Protein AF-W2R696-F1 (afdb_monomer_lite)

Sequence (99 aa):
MFLGINVEVSQWNTEGTACSLLIYDNPLTEFVELPPSAYGVLWYSNVLCGVLRGALEMVQMRVEAQFVKDVLQGDEVSEIRLELKGMIEEAMGDEYKED

pLDDT: mean 93.39, std 11.3, range [57.84, 98.81]

Secondary structure (DSSP, 8-state):
--S----EEE---TTSSEEEEEES--GGGTT----GGGTTT--TTTHHHHHHHHHHHTTTEEEEEEEEE-GGGT-SSEEEEEEEEEEPP----GGG---

InterPro domains:
  IPR007194 Transport protein particle (TRAPP) component [PF04051] (1-82)
  IPR016721 Bet3 family [PTHR13048] (1-92)
  IPR024096 NO signalling/Golgi transport ligand-binding domain superfamily [SSF111126] (1-87)

Organism: Phytophthora nicotianae (strain INRA-310) (NCBI:txid761204)

Radius of gyration: 17.43 Å; chains: 1; bounding box: 41×40×53 Å

Foldseek 3Di:
DPFPFDWDWADADPVNFKIKTWGQDGPQCVVPADDPVCAPPDPPVCVVQVVVQVVCVVVQWHKGWDWPDDVNNVDNITMIMIGTPDGHDDPPDPVPPDD

Structure (mmCIF, N/CA/C/O backbone):
data_AF-W2R696-F1
#
_entry.id   AF-W2R696-F1
#
loop_
_atom_site.group_PDB
_atom_site.id
_atom_site.type_symbol
_atom_site.label_atom_id
_atom_site.label_alt_id
_atom_site.label_comp_id
_atom_site.label_asym_id
_atom_site.label_entity_id
_atom_site.label_seq_id
_atom_site.pdbx_PDB_ins_code
_atom_site.Cartn_x
_atom_site.Cartn_y
_atom_site.Cartn_z
_atom_site.occupancy
_atom_site.B_iso_or_equiv
_atom_site.auth_seq_id
_atom_site.auth_comp_id
_atom_site.auth_asym_id
_atom_site.auth_atom_id
_atom_site.pdbx_PDB_model_num
ATOM 1 N N . MET A 1 1 ? -11.993 9.597 -7.659 1.00 82.25 1 MET A N 1
ATOM 2 C CA . MET A 1 1 ? -10.969 8.559 -7.400 1.00 82.25 1 MET A CA 1
ATOM 3 C C . MET A 1 1 ? -9.698 8.966 -8.143 1.00 82.25 1 MET A C 1
ATOM 5 O O . MET A 1 1 ? -9.844 9.553 -9.206 1.00 82.25 1 MET A O 1
ATOM 9 N N . PHE A 1 2 ? -8.500 8.751 -7.584 1.00 94.75 2 PHE A N 1
ATOM 10 C CA . PHE A 1 2 ? -7.280 9.458 -8.025 1.00 94.75 2 PHE A CA 1
ATOM 11 C C . PHE A 1 2 ? -6.505 8.804 -9.180 1.00 94.75 2 PHE A C 1
ATOM 13 O O . PHE A 1 2 ? -6.112 9.513 -10.096 1.00 94.75 2 PHE A O 1
ATOM 20 N N . LEU A 1 3 ? -6.279 7.485 -9.141 1.00 95.50 3 LEU A N 1
ATOM 21 C CA . LEU A 1 3 ? -5.363 6.802 -10.075 1.00 95.50 3 LEU A CA 1
ATOM 22 C C . LEU A 1 3 ? -6.060 6.013 -11.193 1.00 95.50 3 LEU A C 1
ATOM 24 O O . LEU A 1 3 ? -5.391 5.528 -12.091 1.00 95.50 3 LEU A O 1
ATOM 28 N N . GLY A 1 4 ? -7.389 5.867 -11.150 1.00 95.56 4 GLY A N 1
ATOM 29 C CA . GLY A 1 4 ? -8.137 5.132 -12.182 1.00 95.56 4 GLY A CA 1
ATOM 30 C C . GLY A 1 4 ? -7.905 3.614 -12.201 1.00 95.56 4 GLY A C 1
ATOM 31 O O . GLY A 1 4 ? -8.228 2.977 -13.196 1.00 95.56 4 GLY A O 1
ATOM 32 N N . ILE A 1 5 ? -7.373 3.043 -11.117 1.00 94.62 5 ILE A N 1
ATOM 33 C CA . ILE A 1 5 ? -7.035 1.617 -10.998 1.00 94.62 5 ILE A CA 1
ATOM 34 C C . ILE A 1 5 ? -8.051 0.851 -10.148 1.00 94.62 5 ILE A C 1
ATOM 36 O O . ILE A 1 5 ? -8.716 1.428 -9.285 1.00 94.62 5 ILE A O 1
ATOM 40 N N . ASN A 1 6 ? -8.104 -0.467 -10.347 1.00 95.06 6 ASN A N 1
ATOM 41 C CA . ASN A 1 6 ? -8.761 -1.391 -9.428 1.00 95.06 6 ASN A CA 1
ATOM 42 C C . ASN A 1 6 ? -7.709 -2.042 -8.527 1.00 95.06 6 ASN A C 1
ATOM 44 O O . ASN A 1 6 ? -6.658 -2.465 -9.002 1.00 95.06 6 ASN A O 1
ATOM 48 N N . VAL A 1 7 ? -8.011 -2.128 -7.235 1.00 96.94 7 VAL A N 1
ATOM 49 C CA . VAL A 1 7 ? -7.149 -2.744 -6.221 1.00 96.94 7 VAL A CA 1
ATOM 50 C C . VAL A 1 7 ? -7.908 -3.906 -5.601 1.00 96.94 7 VAL A C 1
ATOM 52 O O . VAL A 1 7 ? -9.081 -3.762 -5.252 1.00 96.94 7 VAL A O 1
ATOM 55 N N . GLU A 1 8 ? -7.247 -5.049 -5.456 1.00 98.25 8 GLU A N 1
ATOM 56 C CA . GLU A 1 8 ? -7.805 -6.195 -4.741 1.00 98.25 8 GLU A CA 1
ATOM 57 C C . GLU A 1 8 ? -7.401 -6.133 -3.265 1.00 98.25 8 GLU A C 1
ATOM 59 O O . GLU A 1 8 ? -6.240 -5.894 -2.935 1.00 98.25 8 GLU A O 1
ATOM 64 N N . VAL A 1 9 ? -8.359 -6.362 -2.367 1.00 98.38 9 VAL A N 1
ATOM 65 C CA . VAL A 1 9 ? -8.107 -6.454 -0.925 1.00 98.38 9 VAL A CA 1
ATOM 66 C C . VAL A 1 9 ? -8.110 -7.920 -0.520 1.00 98.38 9 VAL A C 1
ATOM 68 O O . VAL A 1 9 ? -9.115 -8.610 -0.689 1.00 98.38 9 VAL A O 1
ATOM 71 N N . SER A 1 10 ? -7.004 -8.394 0.042 1.00 97.94 10 SER A N 1
ATOM 72 C CA . SER A 1 10 ? -6.828 -9.800 0.409 1.00 97.94 10 SER A CA 1
ATOM 73 C C . SER A 1 10 ? -6.026 -9.958 1.707 1.00 97.94 10 SER A C 1
ATOM 75 O O . SER A 1 10 ? -5.725 -8.983 2.396 1.00 97.94 10 SER A O 1
ATOM 77 N N . GLN A 1 11 ? -5.712 -11.207 2.067 1.00 97.62 11 GLN A N 1
ATOM 78 C CA . GLN A 1 11 ? -4.800 -11.563 3.164 1.00 97.62 11 GLN A CA 1
ATOM 79 C C . GLN A 1 11 ? -5.115 -10.886 4.511 1.00 97.62 11 GLN A C 1
ATOM 81 O O . GLN A 1 11 ? -4.220 -10.396 5.209 1.00 97.62 11 GLN A O 1
ATOM 86 N N . TRP A 1 12 ? -6.392 -10.857 4.891 1.00 98.50 12 TRP A N 1
ATOM 87 C CA . TRP A 1 12 ? -6.792 -10.377 6.210 1.00 98.50 12 TRP A CA 1
ATOM 88 C C . TRP A 1 12 ? -6.149 -11.212 7.320 1.00 98.50 12 TRP A C 1
ATOM 90 O O . TRP A 1 12 ? -6.085 -12.439 7.222 1.00 98.50 12 TRP A O 1
ATOM 100 N N . ASN A 1 13 ? -5.675 -10.556 8.380 1.00 97.94 13 ASN A N 1
ATOM 101 C CA . ASN A 1 13 ? -5.332 -11.265 9.610 1.00 97.94 13 ASN A CA 1
ATOM 102 C C . ASN A 1 13 ? -6.596 -11.721 10.353 1.00 97.94 13 ASN A C 1
ATOM 104 O O . ASN A 1 13 ? -7.702 -11.243 10.099 1.00 97.94 13 ASN A O 1
ATOM 108 N N . THR A 1 14 ? -6.417 -12.634 11.306 1.00 97.94 14 THR A N 1
ATOM 109 C CA . THR A 1 14 ? -7.506 -13.188 12.122 1.00 97.94 14 THR A CA 1
ATOM 110 C C . THR A 1 14 ? -8.267 -12.106 12.888 1.00 97.94 14 THR A C 1
ATOM 112 O O . THR A 1 14 ? -9.477 -12.208 13.063 1.00 97.94 14 THR A O 1
ATOM 115 N N . GLU A 1 15 ? -7.569 -11.057 13.328 1.00 97.44 15 GLU A N 1
ATOM 116 C CA . GLU A 1 15 ? -8.137 -9.953 14.103 1.00 97.44 15 GLU A CA 1
ATOM 117 C C . GLU A 1 15 ? -8.907 -8.940 13.238 1.00 97.44 15 GLU A C 1
ATOM 119 O O . GLU A 1 15 ? -9.572 -8.060 13.779 1.00 97.44 15 GLU A O 1
ATOM 124 N N . GLY A 1 16 ? -8.819 -9.034 11.905 1.00 97.31 16 GLY A N 1
ATOM 125 C CA . GLY A 1 16 ? -9.460 -8.093 10.982 1.00 97.31 16 GLY A CA 1
ATOM 126 C C . GLY A 1 16 ? -8.876 -6.676 11.025 1.00 97.31 16 GLY A C 1
ATOM 127 O O . GLY A 1 16 ? -9.511 -5.735 10.557 1.00 97.31 16 GLY A O 1
ATOM 128 N N . THR A 1 17 ? -7.684 -6.504 11.597 1.00 98.06 17 THR A N 1
ATOM 129 C CA . THR A 1 17 ? -7.002 -5.209 11.731 1.00 98.06 17 THR A CA 1
ATOM 130 C C . THR A 1 17 ? -5.990 -4.949 10.624 1.00 98.06 17 THR A C 1
ATOM 132 O O . THR A 1 17 ? -5.564 -3.811 10.464 1.00 98.06 17 THR A O 1
ATOM 135 N N . ALA A 1 18 ? -5.602 -5.960 9.847 1.00 98.56 18 ALA A N 1
ATOM 136 C CA . ALA A 1 18 ? -4.616 -5.833 8.786 1.00 98.56 18 ALA A CA 1
ATOM 137 C C . ALA A 1 18 ? -5.037 -6.580 7.522 1.00 98.56 18 ALA A C 1
ATOM 139 O O . ALA A 1 18 ? -5.513 -7.711 7.600 1.00 98.56 18 ALA A O 1
ATOM 140 N N . CYS A 1 19 ? -4.787 -5.981 6.363 1.00 98.69 19 CYS A N 1
ATOM 141 C CA . CYS A 1 19 ? -5.034 -6.563 5.047 1.00 98.69 19 CYS A CA 1
ATOM 142 C C . CYS A 1 19 ? -3.934 -6.169 4.056 1.00 98.69 19 CYS A C 1
ATOM 144 O O . CYS A 1 19 ? -3.117 -5.286 4.328 1.00 98.69 19 CYS A O 1
ATOM 146 N N . SER A 1 20 ? -3.909 -6.834 2.906 1.00 98.69 20 SER A N 1
ATOM 147 C CA . SER A 1 20 ? -3.020 -6.501 1.797 1.00 98.69 20 SER A CA 1
ATOM 148 C C . SER A 1 20 ? -3.817 -5.883 0.651 1.00 98.69 20 SER A C 1
ATOM 150 O O . SER A 1 20 ? -4.857 -6.406 0.245 1.00 98.69 20 SER A O 1
ATOM 152 N N . LEU A 1 21 ? -3.314 -4.765 0.133 1.00 98.56 21 LEU A N 1
ATOM 153 C CA . LEU A 1 21 ? -3.798 -4.095 -1.067 1.00 98.56 21 LEU A CA 1
ATOM 154 C C . LEU A 1 21 ? -2.923 -4.537 -2.242 1.00 98.56 21 LEU A C 1
ATOM 156 O O . LEU A 1 21 ? -1.747 -4.174 -2.302 1.00 98.56 21 LEU A O 1
ATOM 160 N N . LEU A 1 22 ? -3.489 -5.324 -3.153 1.00 98.56 22 LEU A N 1
ATOM 161 C CA . LEU A 1 22 ? -2.808 -5.828 -4.342 1.00 98.56 22 LEU A CA 1
ATOM 162 C C . LEU A 1 22 ? -3.085 -4.909 -5.531 1.00 98.56 22 LEU A C 1
ATOM 164 O O . LEU A 1 22 ? -4.238 -4.690 -5.917 1.00 98.56 22 LEU A O 1
ATOM 168 N N . ILE A 1 23 ? -2.012 -4.371 -6.102 1.00 98.00 23 ILE A N 1
ATOM 169 C CA . ILE A 1 23 ? -2.034 -3.431 -7.218 1.00 98.00 23 ILE A CA 1
ATOM 170 C C . ILE A 1 23 ? -1.387 -4.117 -8.421 1.00 98.00 23 ILE A C 1
ATOM 172 O O . ILE A 1 23 ? -0.164 -4.210 -8.513 1.00 98.00 23 ILE A O 1
ATOM 176 N N . TYR A 1 24 ? -2.227 -4.605 -9.333 1.00 96.88 24 TYR A N 1
ATOM 177 C CA . TYR A 1 24 ? -1.789 -5.302 -10.548 1.00 96.88 24 TYR A CA 1
ATOM 178 C C . TYR A 1 24 ? -1.302 -4.355 -11.643 1.00 96.88 24 TYR A C 1
ATOM 180 O O . TYR A 1 24 ? -0.421 -4.710 -12.417 1.00 96.88 24 TYR A O 1
ATOM 188 N N . ASP A 1 25 ? -1.881 -3.159 -11.703 1.00 95.44 25 ASP A N 1
ATOM 189 C CA . ASP A 1 25 ? -1.533 -2.137 -12.681 1.00 95.44 25 ASP A CA 1
ATOM 190 C C . ASP A 1 25 ? -1.328 -0.814 -11.944 1.00 95.44 25 ASP A C 1
ATOM 192 O O . ASP A 1 25 ? -2.277 -0.224 -11.421 1.00 95.44 25 ASP A O 1
ATOM 196 N N . ASN A 1 26 ? -0.066 -0.402 -11.814 1.00 96.06 26 ASN A N 1
ATOM 197 C CA . ASN A 1 26 ? 0.314 0.836 -11.150 1.00 96.06 26 ASN A CA 1
ATOM 198 C C . ASN A 1 26 ? 0.790 1.857 -12.199 1.00 96.06 26 ASN A C 1
ATOM 200 O O . ASN A 1 26 ? 1.924 1.757 -12.674 1.00 96.06 26 ASN A O 1
ATOM 204 N N . PRO A 1 27 ? -0.006 2.896 -12.514 1.00 96.94 27 PRO A N 1
ATOM 205 C CA . PRO A 1 27 ? 0.353 3.870 -13.545 1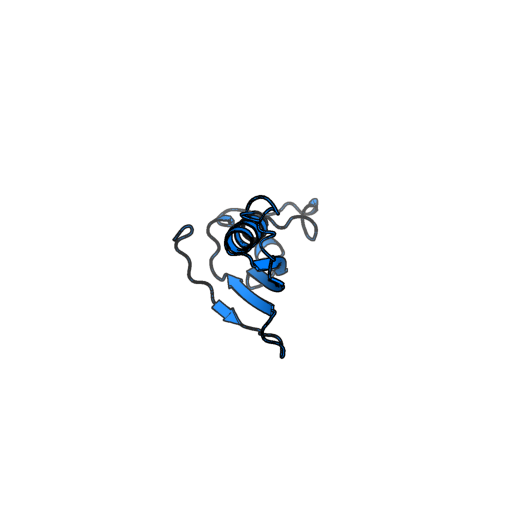.00 96.94 27 PRO A CA 1
ATOM 206 C C . PRO A 1 27 ? 1.586 4.701 -13.168 1.00 96.94 27 PRO A C 1
ATOM 208 O O . PRO A 1 27 ? 2.221 5.295 -14.031 1.00 96.94 27 PRO A O 1
ATOM 211 N N . LEU A 1 28 ? 1.955 4.756 -11.881 1.00 96.81 28 LEU A N 1
ATOM 212 C CA . LEU A 1 28 ? 3.137 5.494 -11.435 1.00 96.81 28 LEU A CA 1
ATOM 213 C C . LEU A 1 28 ? 4.444 4.795 -11.815 1.00 96.81 28 LEU A C 1
ATOM 215 O O . LEU A 1 28 ? 5.481 5.446 -11.844 1.00 96.81 28 LEU A O 1
ATOM 219 N N . THR A 1 29 ? 4.411 3.487 -12.070 1.00 96.50 29 THR A N 1
ATOM 220 C CA . THR A 1 29 ? 5.599 2.702 -12.432 1.00 96.50 29 THR A CA 1
ATOM 221 C C . THR A 1 29 ? 5.721 2.489 -13.938 1.00 96.50 29 THR A C 1
ATOM 223 O O . THR A 1 29 ? 6.665 1.845 -14.391 1.00 96.50 29 THR A O 1
ATOM 226 N N . GLU A 1 30 ? 4.789 3.025 -14.730 1.00 95.12 30 GLU A N 1
ATOM 227 C CA . GLU A 1 30 ? 4.833 2.928 -16.186 1.00 95.12 30 GLU A CA 1
ATOM 228 C C . GLU A 1 30 ? 6.105 3.606 -16.722 1.00 95.12 30 GLU A C 1
ATOM 230 O O . GLU A 1 30 ? 6.397 4.761 -16.409 1.00 95.12 30 GLU A O 1
ATOM 235 N N . PHE A 1 31 ? 6.883 2.867 -17.518 1.00 95.94 31 PHE A N 1
ATOM 236 C CA . PHE A 1 31 ? 8.178 3.301 -18.065 1.00 95.94 31 PHE A CA 1
ATOM 237 C C . PHE A 1 31 ? 9.268 3.617 -17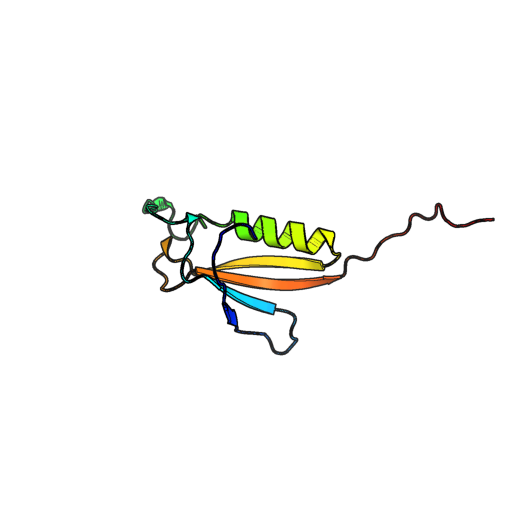.024 1.00 95.94 31 PHE A C 1
ATOM 239 O O . PHE A 1 31 ? 10.254 4.282 -17.351 1.00 95.94 31 PHE A O 1
ATOM 246 N N . VAL A 1 32 ? 9.127 3.132 -15.788 1.00 97.81 32 VAL A N 1
ATOM 247 C CA . VAL A 1 32 ? 10.149 3.266 -14.744 1.00 97.81 32 VAL A CA 1
ATOM 248 C C . VAL A 1 32 ? 10.992 1.993 -14.675 1.00 97.81 32 VAL A C 1
ATOM 250 O O . VAL A 1 32 ? 10.462 0.888 -14.631 1.00 97.81 32 VAL A O 1
ATOM 253 N N . GLU A 1 33 ? 12.313 2.151 -14.611 1.00 96.38 33 GLU A N 1
ATOM 254 C CA . GLU A 1 33 ? 13.259 1.078 -14.292 1.00 96.38 33 GLU A CA 1
ATOM 255 C C . GLU A 1 33 ? 14.167 1.553 -13.156 1.00 96.38 33 GLU A C 1
ATOM 257 O O . GLU A 1 33 ? 14.665 2.685 -13.171 1.00 96.38 33 GLU A O 1
ATOM 262 N N . LEU A 1 34 ? 14.366 0.710 -12.142 1.00 97.06 34 LEU A N 1
ATOM 263 C CA . LEU A 1 34 ? 15.226 1.057 -11.017 1.00 97.06 34 LEU A CA 1
ATOM 264 C C . LEU A 1 34 ? 16.697 0.776 -11.344 1.00 97.06 34 LEU A C 1
ATOM 266 O O . LEU A 1 34 ? 17.028 -0.286 -11.872 1.00 97.06 34 LEU A O 1
ATOM 270 N N . PRO A 1 35 ? 17.623 1.682 -10.977 1.00 97.38 35 PRO A N 1
ATOM 271 C CA . PRO A 1 35 ? 19.039 1.365 -11.050 1.00 97.38 35 PRO A CA 1
ATOM 272 C C . PRO A 1 35 ? 19.385 0.261 -10.034 1.00 97.38 35 PRO A C 1
ATOM 274 O O . PRO A 1 35 ? 18.785 0.217 -8.957 1.00 97.38 35 PRO A O 1
ATOM 277 N N . PRO A 1 36 ? 20.425 -0.559 -10.286 1.00 96.31 36 PRO A N 1
ATOM 278 C CA . PRO A 1 36 ? 20.809 -1.645 -9.382 1.00 96.31 36 PRO A CA 1
ATOM 279 C C . PRO A 1 36 ? 21.041 -1.228 -7.925 1.00 96.31 36 PRO A C 1
ATOM 281 O O . PRO A 1 36 ? 20.782 -1.999 -7.009 1.00 96.31 36 PRO A O 1
ATOM 284 N N . SER A 1 37 ? 21.503 0.003 -7.696 1.00 97.00 37 SER A N 1
ATOM 285 C CA . SER A 1 37 ? 21.738 0.549 -6.356 1.00 97.00 37 SER A CA 1
ATOM 286 C C . SER A 1 37 ? 20.462 0.884 -5.575 1.00 97.00 37 SER A C 1
ATOM 288 O O . SER A 1 37 ? 20.555 1.196 -4.392 1.00 97.00 37 SER A O 1
ATOM 290 N N . ALA A 1 38 ? 19.297 0.906 -6.226 1.00 96.94 38 ALA A N 1
ATOM 291 C CA . ALA A 1 38 ? 18.015 1.242 -5.610 1.00 96.94 38 ALA A CA 1
ATOM 292 C C . ALA A 1 38 ? 17.190 0.004 -5.217 1.00 96.94 38 ALA A C 1
ATOM 294 O O . ALA A 1 38 ? 16.261 0.137 -4.420 1.00 96.94 38 ALA A O 1
ATOM 295 N N . TYR A 1 39 ? 17.529 -1.187 -5.723 1.00 95.62 39 TYR A N 1
ATOM 296 C CA . TYR A 1 39 ? 16.856 -2.430 -5.341 1.00 95.62 39 TYR A CA 1
ATOM 297 C C . TYR A 1 39 ? 16.977 -2.696 -3.835 1.00 95.62 39 TYR A C 1
ATOM 299 O O . TYR A 1 39 ? 18.037 -2.502 -3.241 1.00 95.62 39 TYR A O 1
ATOM 307 N N . GLY A 1 40 ? 15.880 -3.117 -3.203 1.00 94.25 40 GLY A N 1
ATOM 308 C CA . GLY A 1 40 ? 15.791 -3.357 -1.760 1.00 94.25 40 GLY A CA 1
ATOM 309 C C . GLY A 1 40 ? 15.766 -2.096 -0.888 1.00 94.25 40 GLY A C 1
ATOM 310 O O . GLY A 1 40 ? 15.603 -2.206 0.325 1.00 94.25 40 GLY A O 1
ATOM 311 N N . VAL A 1 41 ? 15.927 -0.905 -1.474 1.00 95.81 41 VAL A N 1
ATOM 312 C CA . VAL A 1 41 ? 16.011 0.367 -0.737 1.00 95.81 41 VAL A CA 1
ATOM 313 C C . VAL A 1 41 ? 14.884 1.314 -1.137 1.00 95.81 41 VAL A C 1
ATOM 315 O O . VAL A 1 41 ? 14.255 1.929 -0.275 1.00 95.81 41 VAL A O 1
ATOM 318 N N . LEU A 1 42 ? 14.632 1.453 -2.439 1.00 97.62 42 LEU A N 1
ATOM 319 C CA . LEU A 1 42 ? 13.647 2.380 -2.970 1.00 97.62 42 LEU A CA 1
ATOM 320 C C . LEU A 1 42 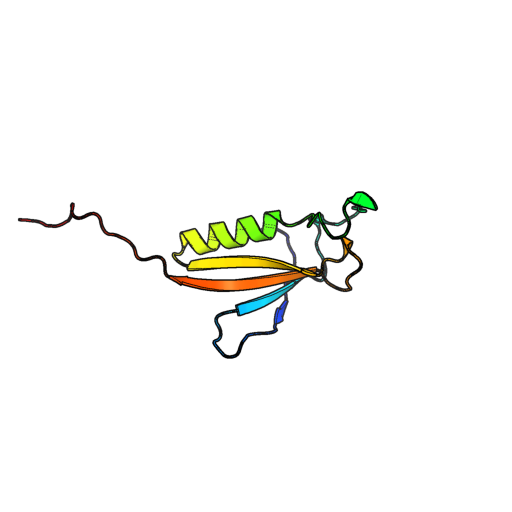? 12.317 1.679 -3.237 1.00 97.62 42 LEU A C 1
ATOM 322 O O . LEU A 1 42 ? 12.215 0.816 -4.101 1.00 97.62 42 LEU A O 1
ATOM 326 N N . TRP A 1 43 ? 11.281 2.161 -2.562 1.00 97.94 43 TRP A N 1
ATOM 327 C CA . TRP A 1 43 ? 9.886 1.882 -2.885 1.00 97.94 43 TRP A CA 1
ATOM 328 C C . TRP A 1 43 ? 9.351 3.067 -3.686 1.00 97.94 43 TRP A C 1
ATOM 330 O O . TRP A 1 43 ? 9.013 4.107 -3.116 1.00 97.94 43 TRP A O 1
ATOM 340 N N . TYR A 1 44 ? 9.349 2.960 -5.015 1.00 98.25 44 TYR A N 1
ATOM 341 C CA . TYR A 1 44 ? 9.129 4.112 -5.900 1.00 98.25 44 TYR A CA 1
ATOM 342 C C . TYR A 1 44 ? 7.783 4.800 -5.633 1.00 98.25 44 TYR A C 1
ATOM 344 O O . TYR A 1 44 ? 7.697 6.023 -5.522 1.00 98.25 44 TYR A O 1
ATOM 352 N N . SER A 1 45 ? 6.732 4.004 -5.436 1.00 98.12 45 SER A N 1
ATOM 353 C CA . SER A 1 45 ? 5.382 4.493 -5.152 1.00 98.12 45 SER A CA 1
ATOM 354 C C . SER A 1 45 ? 5.076 4.644 -3.655 1.00 98.12 45 SER A C 1
ATOM 356 O O . SER A 1 45 ? 3.906 4.713 -3.286 1.00 98.12 45 SER A O 1
ATOM 358 N N . ASN A 1 46 ? 6.078 4.762 -2.770 1.00 98.19 46 ASN A N 1
ATOM 359 C CA . ASN A 1 46 ? 5.853 4.884 -1.316 1.00 98.19 46 ASN A CA 1
ATOM 360 C C . ASN A 1 46 ? 5.026 6.117 -0.908 1.00 98.19 46 ASN A C 1
ATOM 362 O O . ASN A 1 46 ? 4.478 6.174 0.192 1.00 98.19 46 ASN A O 1
ATOM 366 N N . VAL A 1 47 ? 4.881 7.097 -1.806 1.00 98.31 47 VAL A N 1
ATOM 367 C CA . VAL A 1 47 ? 3.930 8.203 -1.635 1.00 98.31 47 VAL A CA 1
ATOM 368 C C . VAL A 1 47 ? 2.502 7.698 -1.378 1.00 98.31 47 VAL A C 1
ATOM 370 O O . VAL A 1 47 ? 1.785 8.302 -0.584 1.00 98.31 47 VAL A O 1
ATOM 373 N N . LEU A 1 48 ? 2.108 6.555 -1.956 1.00 98.12 48 LEU A N 1
ATOM 374 C CA . LEU A 1 48 ? 0.796 5.940 -1.737 1.00 98.12 48 LEU A CA 1
ATOM 375 C C . LEU A 1 48 ? 0.594 5.526 -0.276 1.00 98.12 48 LEU A C 1
ATOM 377 O O . LEU A 1 48 ? -0.469 5.782 0.284 1.00 98.12 48 LEU A O 1
ATOM 381 N N . CYS A 1 49 ? 1.624 4.979 0.376 1.00 98.56 49 CYS A N 1
ATOM 382 C CA . CYS A 1 49 ? 1.592 4.672 1.807 1.00 98.56 49 CYS A CA 1
ATOM 383 C C . CYS A 1 49 ? 1.363 5.939 2.641 1.00 98.56 49 CYS A C 1
ATOM 385 O O . CYS A 1 49 ? 0.547 5.948 3.561 1.00 98.56 49 CYS A O 1
ATOM 387 N N . GLY A 1 50 ? 2.047 7.033 2.291 1.00 98.44 50 GLY A N 1
ATOM 388 C CA . GLY A 1 50 ? 1.863 8.332 2.939 1.00 98.44 50 GLY A CA 1
ATOM 389 C C . GLY A 1 50 ? 0.435 8.864 2.799 1.00 98.44 50 GLY A C 1
ATOM 390 O O . GLY A 1 50 ? -0.160 9.273 3.795 1.00 98.44 50 GLY A O 1
ATOM 391 N N . VAL A 1 51 ? -0.129 8.800 1.588 1.00 98.44 51 VAL A N 1
ATOM 392 C CA . VAL A 1 51 ? -1.513 9.212 1.302 1.00 98.44 51 VAL A CA 1
ATOM 393 C C . VAL A 1 51 ? -2.515 8.366 2.086 1.00 98.44 51 VAL A C 1
ATOM 395 O O . VAL A 1 51 ? -3.412 8.932 2.702 1.00 98.44 51 VAL A O 1
ATOM 398 N N . LEU A 1 52 ? -2.350 7.039 2.113 1.00 98.44 52 LEU A N 1
ATOM 399 C CA . LEU A 1 52 ? -3.222 6.136 2.871 1.00 98.44 52 LEU A CA 1
ATOM 400 C C . LEU A 1 52 ? -3.222 6.478 4.361 1.00 98.44 52 LEU A C 1
ATOM 402 O O . LEU A 1 52 ? -4.290 6.641 4.946 1.00 98.44 52 LEU A O 1
ATOM 406 N N . ARG A 1 53 ? -2.035 6.644 4.961 1.00 98.50 53 ARG A N 1
ATOM 407 C CA . ARG A 1 53 ? -1.929 7.030 6.373 1.00 98.50 53 ARG A CA 1
ATOM 408 C C . ARG A 1 53 ? -2.592 8.374 6.641 1.00 98.50 53 ARG A C 1
ATOM 410 O O . ARG A 1 53 ? -3.427 8.450 7.527 1.00 98.50 53 ARG A O 1
ATOM 417 N N . GLY A 1 54 ? -2.248 9.406 5.869 1.00 98.12 54 GLY A N 1
ATOM 418 C CA . GLY A 1 54 ? -2.775 10.752 6.090 1.00 98.12 54 GLY A CA 1
ATOM 419 C C . GLY A 1 54 ? -4.291 10.821 5.908 1.00 98.12 54 GLY A C 1
ATOM 420 O O . GLY A 1 54 ? -4.980 11.433 6.713 1.00 98.12 54 GLY A O 1
ATOM 421 N N . ALA A 1 55 ? -4.836 10.150 4.891 1.00 98.00 55 ALA A N 1
ATOM 422 C CA . ALA A 1 55 ? -6.278 10.117 4.666 1.00 98.00 55 ALA A CA 1
ATOM 423 C C . ALA A 1 55 ? -7.030 9.385 5.789 1.00 98.00 55 ALA A C 1
ATOM 425 O O . ALA A 1 55 ? -8.085 9.850 6.212 1.00 98.00 55 ALA A O 1
ATOM 426 N N . LEU A 1 56 ? -6.490 8.263 6.279 1.00 98.06 56 LEU A N 1
ATOM 427 C CA . LEU A 1 56 ? -7.105 7.487 7.361 1.00 98.06 56 LEU A CA 1
ATOM 428 C C . LEU A 1 56 ? -6.958 8.175 8.726 1.00 98.06 56 LEU A C 1
ATOM 430 O O . LEU A 1 56 ? -7.878 8.137 9.539 1.00 98.06 56 LEU A O 1
ATOM 434 N N . GLU A 1 57 ? -5.864 8.900 8.943 1.00 96.94 57 GLU A N 1
ATOM 435 C CA . GLU A 1 57 ? -5.660 9.727 10.134 1.00 96.94 57 GLU A CA 1
ATOM 436 C C . GLU A 1 57 ? -6.720 10.835 10.252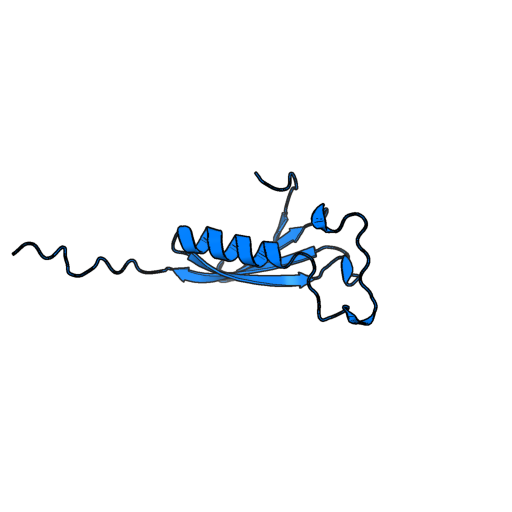 1.00 96.94 57 GLU A C 1
ATOM 438 O O . GLU A 1 57 ? -7.259 11.050 11.336 1.00 96.94 57 GLU A O 1
ATOM 443 N N . MET A 1 58 ? -7.114 11.461 9.134 1.00 97.06 58 MET A N 1
ATOM 444 C CA . MET A 1 58 ? -8.180 12.480 9.099 1.00 97.06 58 MET A CA 1
ATOM 445 C C . MET A 1 58 ? -9.570 11.947 9.470 1.00 97.06 58 MET A C 1
ATOM 447 O O . MET A 1 58 ? -10.470 12.735 9.752 1.00 97.06 58 MET A O 1
ATOM 451 N N . VAL A 1 59 ? -9.755 10.627 9.469 1.00 96.62 59 VAL A N 1
ATOM 452 C CA . VAL A 1 59 ? -10.976 9.951 9.937 1.00 96.62 59 VAL A CA 1
ATOM 453 C C . VAL A 1 59 ? -10.712 9.139 11.206 1.00 96.62 59 VAL A C 1
ATOM 455 O O . VAL A 1 59 ? -11.350 8.119 11.453 1.00 96.62 59 VAL A O 1
ATOM 458 N N . GLN A 1 60 ? -9.757 9.606 12.016 1.00 96.06 60 GLN A N 1
ATOM 459 C CA . GLN A 1 60 ? -9.439 9.087 13.347 1.00 96.06 60 GLN A CA 1
ATOM 460 C C . GLN A 1 60 ? -8.927 7.640 13.357 1.00 96.06 60 GLN A C 1
ATOM 462 O O . GLN A 1 60 ? -8.972 6.971 14.388 1.00 96.06 60 GLN A O 1
ATOM 467 N N . MET A 1 61 ? -8.400 7.140 12.239 1.00 97.75 61 MET A N 1
ATOM 468 C CA . MET A 1 61 ? -7.798 5.812 12.157 1.00 97.75 61 MET A CA 1
ATOM 469 C C . MET A 1 61 ? -6.281 5.942 12.089 1.00 97.75 61 MET A C 1
ATOM 471 O O . MET A 1 61 ? -5.713 6.340 11.072 1.00 97.75 61 MET A O 1
ATOM 475 N N . ARG A 1 62 ? -5.591 5.553 13.162 1.00 97.88 62 ARG A N 1
ATOM 476 C CA . ARG A 1 62 ? -4.133 5.450 13.137 1.00 97.88 62 ARG A CA 1
ATOM 477 C C . ARG A 1 62 ? -3.752 4.148 12.451 1.00 9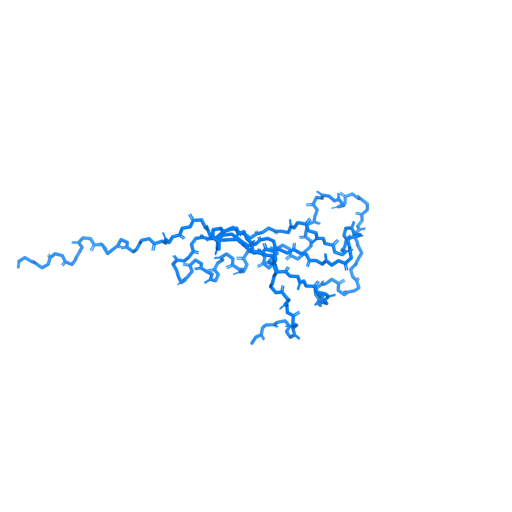7.88 62 ARG A C 1
ATOM 479 O O . ARG A 1 62 ? -3.981 3.070 12.997 1.00 97.88 62 ARG A O 1
ATOM 486 N N . VAL A 1 63 ? -3.122 4.245 11.286 1.00 98.44 63 VAL A N 1
ATOM 487 C CA . VAL A 1 63 ? -2.719 3.076 10.497 1.00 98.44 63 VAL A CA 1
ATOM 488 C C . VAL A 1 63 ? -1.231 3.079 10.162 1.00 98.44 63 VAL A C 1
ATOM 490 O O . VAL A 1 63 ? -0.570 4.118 10.118 1.00 98.44 63 VAL A O 1
ATOM 493 N N . GLU A 1 64 ? -0.712 1.895 9.885 1.00 98.56 64 GLU A N 1
ATOM 494 C CA . GLU A 1 64 ? 0.560 1.671 9.217 1.00 98.56 64 GLU A CA 1
ATOM 495 C C . GLU A 1 64 ? 0.290 1.166 7.798 1.00 98.56 64 GLU A C 1
ATOM 497 O O . GLU A 1 64 ? -0.546 0.290 7.600 1.00 98.56 64 GLU A O 1
ATOM 502 N N . ALA A 1 65 ? 0.976 1.740 6.811 1.00 98.69 65 ALA A N 1
ATOM 503 C CA . ALA A 1 65 ? 0.910 1.321 5.416 1.00 98.69 65 ALA A CA 1
ATOM 504 C C . ALA A 1 65 ? 2.341 1.171 4.901 1.00 98.69 65 ALA A C 1
ATOM 506 O O . ALA A 1 65 ? 3.128 2.115 5.017 1.00 98.69 65 ALA A O 1
ATOM 507 N N . GLN A 1 66 ? 2.687 -0.002 4.379 1.00 98.50 66 GLN A N 1
ATOM 508 C CA . GLN A 1 66 ? 4.042 -0.322 3.931 1.00 98.50 66 GLN A CA 1
ATOM 509 C C . GLN A 1 66 ? 3.999 -1.193 2.682 1.00 98.50 66 GLN A C 1
ATOM 511 O O . GLN A 1 66 ? 3.198 -2.122 2.607 1.00 98.50 66 GLN A O 1
ATOM 516 N N . PHE A 1 67 ? 4.887 -0.933 1.726 1.00 98.38 67 PHE A N 1
ATOM 517 C CA . PHE A 1 67 ? 5.116 -1.891 0.653 1.00 98.38 67 PHE A CA 1
ATOM 518 C C . PHE A 1 67 ? 5.796 -3.144 1.205 1.00 98.38 67 PHE A C 1
ATOM 520 O O . PHE A 1 67 ? 6.742 -3.052 1.988 1.00 98.38 67 PHE A O 1
ATOM 527 N N . VAL A 1 68 ? 5.310 -4.306 0.775 1.00 98.12 68 VAL A N 1
ATOM 528 C CA . VAL A 1 68 ? 5.925 -5.612 1.063 1.00 98.12 68 VAL A CA 1
ATOM 529 C C . VAL A 1 68 ? 6.377 -6.332 -0.207 1.00 98.12 68 VAL A C 1
ATOM 531 O O . VAL A 1 68 ? 7.241 -7.199 -0.120 1.00 98.12 68 VAL A O 1
ATOM 534 N N . LYS A 1 69 ? 5.830 -5.950 -1.368 1.00 98.12 69 LYS A N 1
ATOM 535 C CA . LYS A 1 69 ? 6.248 -6.386 -2.709 1.00 98.12 69 LYS A CA 1
ATOM 536 C C . LYS A 1 69 ? 6.101 -5.246 -3.700 1.00 98.12 69 LYS A C 1
ATOM 538 O O . LYS A 1 69 ? 5.203 -4.416 -3.544 1.00 98.12 69 LYS A O 1
ATOM 543 N N . ASP A 1 70 ? 6.945 -5.211 -4.719 1.00 98.00 70 ASP A N 1
ATOM 544 C CA . ASP A 1 70 ? 6.897 -4.193 -5.764 1.00 98.00 70 ASP A CA 1
ATOM 545 C C . ASP A 1 70 ? 7.385 -4.755 -7.102 1.00 98.00 70 ASP A C 1
ATOM 547 O O . ASP A 1 70 ? 8.467 -5.336 -7.194 1.00 98.00 70 ASP A O 1
ATOM 551 N N . VAL A 1 71 ? 6.607 -4.536 -8.165 1.00 97.69 71 VAL A N 1
ATOM 552 C CA . VAL A 1 71 ? 6.967 -4.956 -9.527 1.00 97.69 71 VAL A CA 1
ATOM 553 C C . VAL A 1 71 ? 8.300 -4.365 -9.978 1.00 97.69 71 VAL A C 1
ATOM 555 O O . VAL A 1 71 ? 9.072 -5.026 -10.668 1.00 97.69 71 VAL A O 1
ATOM 558 N N . LEU A 1 72 ? 8.633 -3.154 -9.517 1.00 97.62 72 LEU A N 1
ATOM 559 C CA . LEU A 1 72 ? 9.925 -2.527 -9.798 1.00 97.62 72 LEU A CA 1
ATOM 560 C C . LEU A 1 72 ? 11.102 -3.197 -9.081 1.00 97.62 72 LEU A C 1
ATOM 562 O O . LEU A 1 72 ? 12.250 -2.942 -9.434 1.00 97.62 72 LEU A O 1
ATOM 566 N N . GLN A 1 73 ? 10.838 -4.046 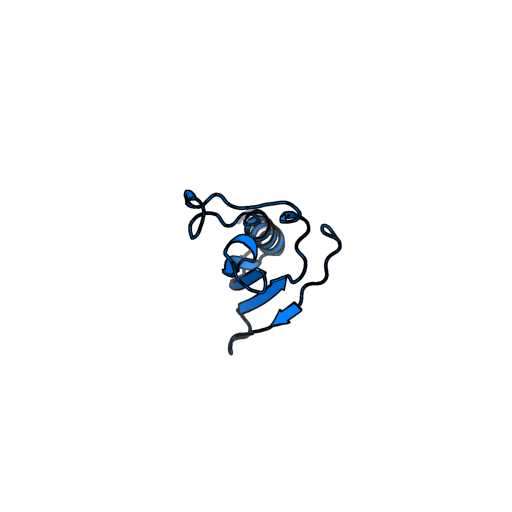-8.089 1.00 96.62 73 GLN A N 1
ATOM 567 C CA . GLN A 1 73 ? 11.838 -4.880 -7.425 1.00 96.62 73 GLN A CA 1
ATOM 568 C C . GLN A 1 73 ? 11.864 -6.322 -7.955 1.00 96.62 73 GLN A C 1
ATOM 570 O O . GLN A 1 73 ? 12.683 -7.121 -7.504 1.00 96.62 73 GLN A O 1
ATOM 575 N N . GLY A 1 74 ? 11.026 -6.639 -8.948 1.00 96.00 74 GLY A N 1
ATOM 576 C CA . GLY A 1 74 ? 10.952 -7.954 -9.582 1.00 96.00 74 GLY A CA 1
ATOM 577 C C . GLY A 1 74 ? 9.846 -8.865 -9.044 1.00 96.00 74 GLY A C 1
ATOM 578 O O . GLY A 1 74 ? 9.817 -10.038 -9.416 1.00 96.00 74 GLY A O 1
ATOM 579 N N . ASP A 1 75 ? 8.946 -8.361 -8.196 1.00 97.56 75 ASP A N 1
ATOM 580 C CA . ASP A 1 75 ? 7.756 -9.107 -7.780 1.00 97.56 75 ASP A CA 1
ATOM 581 C C . ASP A 1 75 ? 6.696 -9.167 -8.897 1.00 97.56 75 ASP A C 1
ATOM 583 O O . ASP A 1 75 ? 6.666 -8.342 -9.808 1.00 97.56 75 ASP A O 1
ATOM 587 N N . GLU A 1 76 ? 5.777 -10.132 -8.815 1.00 96.56 76 GLU A N 1
ATOM 588 C CA . GLU A 1 76 ? 4.684 -10.277 -9.794 1.00 96.56 76 GLU A CA 1
ATOM 589 C C . GLU A 1 76 ? 3.603 -9.192 -9.658 1.00 96.56 76 GLU A C 1
ATOM 591 O O . GLU A 1 76 ? 2.909 -8.874 -10.621 1.00 96.56 76 GLU A O 1
ATOM 596 N N . VAL A 1 77 ? 3.436 -8.645 -8.453 1.00 97.50 77 VAL A N 1
ATOM 597 C CA . VAL A 1 77 ? 2.398 -7.667 -8.113 1.00 97.50 77 VAL A CA 1
ATOM 598 C C . VAL A 1 77 ? 2.912 -6.727 -7.029 1.00 97.50 77 VAL A C 1
ATOM 600 O O . VAL A 1 77 ? 3.625 -7.152 -6.116 1.00 97.50 77 VAL A O 1
ATOM 603 N N . SER A 1 78 ? 2.527 -5.453 -7.097 1.00 98.38 78 SER A N 1
ATOM 604 C CA . SER A 1 78 ? 2.806 -4.510 -6.018 1.00 98.38 78 SER A CA 1
ATOM 605 C C . SER A 1 78 ? 1.821 -4.739 -4.871 1.00 98.38 78 SER A C 1
ATOM 607 O O . SER A 1 78 ? 0.609 -4.804 -5.073 1.00 98.38 78 SER A O 1
ATOM 609 N N . GLU A 1 79 ? 2.336 -4.847 -3.651 1.00 98.62 79 GLU A N 1
ATOM 610 C CA . GLU A 1 79 ? 1.549 -5.168 -2.463 1.00 98.62 79 GLU A CA 1
ATOM 611 C C . GLU A 1 79 ? 1.837 -4.155 -1.355 1.00 98.62 79 GLU A C 1
ATOM 613 O O . GLU A 1 79 ? 2.983 -4.005 -0.920 1.00 98.62 79 GLU A O 1
ATOM 618 N N . ILE A 1 80 ? 0.786 -3.490 -0.869 1.00 98.75 80 ILE A N 1
ATOM 619 C CA . ILE A 1 80 ? 0.846 -2.639 0.324 1.00 98.75 80 ILE A CA 1
ATOM 620 C C . ILE A 1 80 ? 0.141 -3.362 1.468 1.00 98.75 80 ILE A C 1
ATOM 622 O O . ILE A 1 80 ? -1.062 -3.617 1.402 1.00 98.75 80 ILE A O 1
ATOM 626 N N . ARG A 1 81 ? 0.871 -3.642 2.547 1.00 98.75 81 ARG A N 1
ATOM 627 C CA . ARG A 1 81 ? 0.291 -4.086 3.812 1.00 98.75 81 ARG A CA 1
ATOM 628 C C . ARG A 1 81 ? -0.272 -2.878 4.551 1.00 98.75 81 ARG A C 1
ATOM 630 O O . ARG A 1 81 ? 0.462 -1.928 4.822 1.00 98.75 81 ARG A O 1
ATOM 637 N N . LEU A 1 82 ? -1.559 -2.925 4.875 1.00 98.81 82 LEU A N 1
ATOM 638 C CA . LEU A 1 82 ? -2.266 -1.908 5.645 1.00 98.81 82 LEU A CA 1
ATOM 639 C C . LEU A 1 82 ? -2.686 -2.501 6.990 1.00 98.81 82 LEU A C 1
ATOM 641 O O . LEU A 1 82 ? -3.312 -3.556 7.020 1.00 98.81 82 LEU A O 1
ATOM 645 N N . GLU A 1 83 ? -2.366 -1.831 8.092 1.00 98.69 83 GLU A N 1
ATOM 646 C CA . GLU A 1 83 ? -2.684 -2.285 9.447 1.00 98.69 83 GLU A CA 1
ATOM 647 C C . GLU A 1 83 ? -3.219 -1.142 10.312 1.00 98.69 83 GLU A C 1
ATOM 649 O O . GLU A 1 83 ? -2.575 -0.108 10.480 1.00 98.69 83 GLU A O 1
ATOM 654 N N . LEU A 1 84 ? -4.386 -1.351 10.915 1.00 98.50 84 LEU A N 1
ATOM 655 C CA . LEU A 1 84 ? -4.962 -0.491 11.936 1.00 98.50 84 LEU A CA 1
ATOM 656 C C . LEU A 1 84 ? -4.208 -0.670 13.257 1.00 98.50 84 LEU A C 1
ATOM 658 O O . LEU A 1 84 ? -4.220 -1.742 13.857 1.00 98.50 84 LEU A O 1
ATOM 662 N N . LYS A 1 85 ? -3.595 0.413 13.736 1.00 97.94 85 LYS A N 1
ATOM 663 C CA . LYS A 1 85 ? -2.881 0.464 15.020 1.00 97.94 85 LYS A CA 1
ATOM 664 C C . LYS A 1 85 ? -3.756 0.961 16.168 1.00 97.94 85 LYS A C 1
ATOM 666 O O . LYS A 1 85 ? -3.399 0.769 17.325 1.00 97.94 85 LYS A O 1
ATOM 671 N N . GLY A 1 86 ? -4.879 1.603 15.862 1.00 96.44 86 GLY A N 1
ATOM 672 C CA . GLY A 1 86 ? -5.852 2.060 16.847 1.00 96.44 86 GLY A CA 1
ATOM 673 C C . GLY A 1 86 ? -6.682 3.233 16.342 1.00 96.44 86 GLY A C 1
ATOM 674 O O . GLY A 1 86 ? -6.431 3.770 15.261 1.00 96.44 86 GLY A O 1
ATOM 675 N N . MET A 1 87 ? -7.658 3.635 17.148 1.00 96.12 87 MET A N 1
ATOM 676 C CA . MET A 1 87 ? -8.446 4.840 16.905 1.00 96.12 87 MET A CA 1
ATOM 677 C C . MET A 1 87 ? -7.790 6.036 17.597 1.00 96.12 87 MET A C 1
ATOM 679 O O . MET A 1 87 ? -7.197 5.892 18.666 1.00 96.12 87 MET A O 1
ATOM 683 N N . ILE A 1 88 ? -7.877 7.205 16.975 1.00 92.69 88 ILE A N 1
ATOM 684 C CA . ILE A 1 88 ? -7.416 8.465 17.553 1.00 92.69 88 ILE A CA 1
ATOM 685 C C . ILE A 1 88 ? -8.563 9.027 18.389 1.00 92.69 88 ILE A C 1
ATOM 687 O O . ILE A 1 88 ? -9.633 9.334 17.863 1.00 92.69 88 ILE A O 1
ATOM 691 N N . GLU A 1 89 ? -8.344 9.142 19.695 1.00 85.56 89 GLU A N 1
ATOM 692 C CA . GLU A 1 89 ? -9.291 9.801 20.589 1.00 85.56 89 GLU A CA 1
ATOM 693 C C . GLU A 1 89 ? -9.263 11.312 20.334 1.00 85.56 89 GLU A C 1
ATOM 695 O O . GLU A 1 89 ? -8.202 11.940 20.347 1.00 85.56 89 GLU A O 1
ATOM 700 N N . GLU A 1 90 ? -10.432 11.908 20.100 1.00 69.44 90 GLU A N 1
ATOM 701 C CA . GLU A 1 90 ? -10.566 13.360 20.133 1.00 69.44 90 GLU A CA 1
ATOM 702 C C . GLU A 1 90 ? -10.448 13.815 21.586 1.00 69.44 90 GLU A C 1
ATOM 704 O O . GLU A 1 90 ? -11.357 13.619 22.393 1.00 69.44 90 GLU A O 1
ATOM 709 N N . ALA A 1 91 ? -9.331 14.450 21.931 1.00 60.22 91 ALA A N 1
ATOM 710 C CA . ALA A 1 91 ? -9.304 15.294 23.110 1.00 60.22 91 ALA A CA 1
ATOM 711 C C . ALA A 1 91 ? -10.169 16.521 22.794 1.00 60.22 91 ALA A C 1
ATOM 713 O O . ALA A 1 91 ? -9.687 17.489 22.204 1.00 60.22 91 ALA A O 1
ATOM 714 N N . MET A 1 92 ? -11.458 16.483 23.149 1.00 62.34 92 MET A N 1
ATOM 715 C CA . MET A 1 92 ? -12.198 17.729 23.326 1.00 62.34 92 MET A CA 1
ATOM 716 C C . MET A 1 92 ? -11.398 18.542 24.341 1.00 62.34 92 MET A C 1
ATOM 718 O O . MET A 1 92 ? -11.182 18.085 25.465 1.00 62.34 92 MET A O 1
ATOM 722 N N . GLY A 1 93 ? -10.881 19.698 23.923 1.00 58.59 93 GLY A N 1
ATOM 723 C CA . GLY A 1 93 ? -10.215 20.604 24.847 1.00 58.59 93 GLY A CA 1
ATOM 724 C C . GLY A 1 93 ? -11.142 20.864 26.031 1.00 58.59 93 GLY A C 1
ATOM 725 O O . GLY A 1 93 ? -12.348 21.033 25.846 1.00 58.59 93 GLY A O 1
ATOM 726 N N . ASP A 1 94 ? -10.583 20.913 27.241 1.00 58.81 94 ASP A N 1
ATOM 727 C CA . ASP A 1 94 ? -11.292 21.220 28.494 1.00 58.81 94 ASP A CA 1
ATOM 728 C C . ASP A 1 94 ? -12.052 22.577 28.476 1.00 58.81 94 ASP A C 1
ATOM 730 O O . ASP A 1 94 ? -12.670 22.952 29.468 1.00 58.81 94 ASP A O 1
ATOM 734 N N . GLU A 1 95 ? -12.043 23.302 27.353 1.00 58.59 95 GLU A N 1
ATOM 735 C CA . GLU A 1 95 ? -12.747 24.561 27.087 1.00 58.59 95 GLU A CA 1
ATOM 736 C C . GLU A 1 95 ? -14.280 24.418 26.970 1.00 58.59 95 GLU A C 1
ATOM 738 O O . GLU A 1 95 ? -14.972 25.430 26.912 1.00 58.59 95 GLU A O 1
ATOM 743 N N . TYR A 1 96 ? -14.832 23.196 26.990 1.00 57.84 96 TYR A N 1
ATOM 744 C CA . TYR A 1 96 ? -16.286 22.937 27.023 1.00 57.84 96 TYR A CA 1
ATOM 745 C C . TYR A 1 96 ? -16.832 22.556 28.408 1.00 57.84 96 TYR A C 1
ATOM 747 O O . TYR A 1 96 ? -17.931 22.009 28.516 1.00 57.84 96 TYR A O 1
ATOM 755 N N . LYS A 1 97 ? -16.094 22.823 29.489 1.00 61.09 97 LYS A N 1
ATOM 756 C CA . LYS A 1 97 ? -16.698 22.816 30.827 1.00 61.09 97 LYS A CA 1
ATOM 757 C C . LYS A 1 97 ? -17.434 24.144 31.010 1.00 61.09 97 LYS A C 1
ATOM 759 O O . LYS A 1 97 ? -16.842 25.113 31.466 1.00 61.09 97 LYS A O 1
ATOM 764 N N . GLU A 1 98 ? -18.693 24.197 30.567 1.00 58.41 98 GLU A N 1
ATOM 765 C CA . GLU A 1 98 ? -19.625 25.241 31.012 1.00 58.41 98 GLU A CA 1
ATOM 766 C C . GLU A 1 98 ? -19.739 25.154 32.547 1.00 58.41 98 GLU A C 1
ATOM 768 O O . GLU A 1 98 ? -19.965 24.063 33.080 1.00 58.41 98 GLU A O 1
ATOM 773 N N . ASP A 1 99 ? -19.498 26.282 33.226 1.00 59.56 99 ASP A N 1
ATOM 774 C CA . ASP A 1 99 ? -19.639 26.461 34.682 1.00 59.56 99 ASP A CA 1
ATOM 775 C C . ASP A 1 99 ? -21.070 26.181 35.186 1.00 59.56 99 ASP A C 1
ATOM 777 O O . ASP A 1 99 ? -22.043 26.599 34.510 1.00 59.56 99 ASP A O 1
#